Protein AF-A0A091W0W0-F1 (afdb_monomer_lite)

Foldseek 3Di:
DFDDVVVPDDDDDDDDDDDDDPPDDDDDPPCVVDVDDDDDDPVRDDDLVPDDRVVSVCVVLVDDSPDPDPVSCVPPDPDDPD

Radius of gyration: 14.77 Å; chains: 1; bounding box: 33×28×33 Å

Sequence (82 aa):
NAVCAAARYHYVTVLMKGEAEPGAEPRNREPEKNEGWEWVKWDEFPPADQLFWALRCLREQGYNPFTEELDHLKGYTGSHQL

pLDDT: mean 92.39, std 7.68, range [55.28, 98.19]

Structure (mmCIF, N/CA/C/O backbone):
data_AF-A0A091W0W0-F1
#
_entry.id   AF-A0A091W0W0-F1
#
loop_
_atom_site.group_PDB
_atom_site.id
_atom_site.type_symbol
_atom_site.label_atom_id
_atom_site.label_alt_id
_atom_site.label_comp_id
_atom_site.label_asym_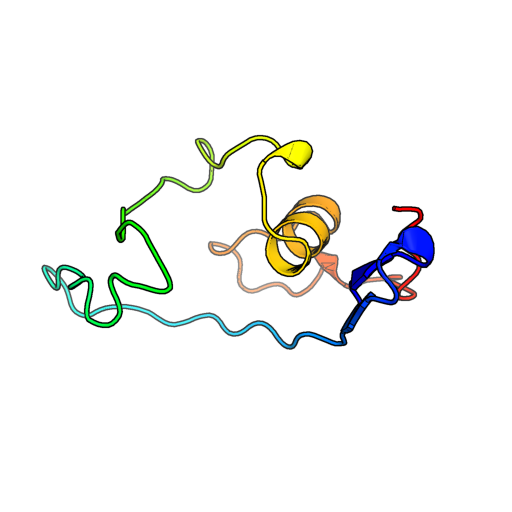id
_atom_site.label_entity_id
_atom_site.label_seq_id
_atom_site.pdbx_PDB_ins_code
_atom_site.Cartn_x
_atom_site.Cartn_y
_atom_site.Cartn_z
_atom_site.occupancy
_atom_site.B_iso_or_equiv
_atom_site.auth_seq_id
_atom_site.auth_comp_id
_atom_site.auth_asym_id
_atom_site.auth_atom_id
_atom_site.pdbx_PDB_model_num
ATOM 1 N N . ASN A 1 1 ? 10.727 -5.398 -6.984 1.00 78.31 1 ASN A N 1
ATOM 2 C CA . ASN A 1 1 ? 11.961 -4.649 -6.639 1.00 78.31 1 ASN A CA 1
ATOM 3 C C . ASN A 1 1 ? 11.770 -3.204 -7.065 1.00 78.31 1 ASN A C 1
ATOM 5 O O . ASN A 1 1 ? 11.051 -2.957 -8.019 1.00 78.31 1 ASN A O 1
ATOM 9 N N . ALA A 1 2 ? 12.393 -2.260 -6.370 1.00 85.00 2 ALA A N 1
ATOM 10 C CA . ALA A 1 2 ? 12.382 -0.852 -6.755 1.00 85.00 2 ALA A CA 1
ATOM 11 C C . ALA A 1 2 ? 13.810 -0.440 -7.130 1.00 85.00 2 ALA A C 1
ATOM 13 O O . ALA A 1 2 ? 14.730 -0.597 -6.320 1.00 85.00 2 ALA A O 1
ATOM 14 N N . VAL A 1 3 ? 13.998 0.034 -8.363 1.00 85.38 3 VAL A N 1
ATOM 15 C CA . VAL A 1 3 ? 15.309 0.369 -8.934 1.00 85.38 3 VAL A CA 1
ATOM 16 C C . VAL A 1 3 ? 15.250 1.761 -9.546 1.00 85.38 3 VAL A C 1
ATOM 18 O O . VAL A 1 3 ? 14.347 2.049 -10.317 1.00 85.38 3 VAL A O 1
ATOM 21 N N . CYS A 1 4 ? 16.242 2.595 -9.245 1.00 83.19 4 CYS A N 1
ATOM 22 C CA . CYS A 1 4 ? 16.534 3.810 -10.002 1.00 83.19 4 CYS A CA 1
ATOM 23 C C . CYS A 1 4 ? 18.043 4.013 -10.017 1.00 83.19 4 CYS A C 1
ATOM 25 O O . CYS A 1 4 ? 18.675 4.295 -8.990 1.00 83.19 4 CYS A O 1
ATOM 27 N N . ALA A 1 5 ? 18.627 3.875 -11.203 1.00 85.12 5 ALA A N 1
ATOM 28 C CA . ALA A 1 5 ? 20.067 3.981 -11.377 1.00 85.12 5 ALA A CA 1
ATOM 29 C C . ALA A 1 5 ? 20.582 5.397 -11.070 1.00 85.12 5 ALA A C 1
ATOM 31 O O . ALA A 1 5 ? 21.608 5.536 -10.406 1.00 85.12 5 ALA A O 1
ATOM 32 N N . ALA A 1 6 ? 19.848 6.438 -11.485 1.00 86.75 6 ALA A N 1
ATOM 33 C CA . ALA A 1 6 ? 20.239 7.835 -11.283 1.00 86.75 6 ALA A CA 1
ATOM 34 C C . ALA A 1 6 ? 20.390 8.192 -9.794 1.00 86.75 6 ALA A C 1
ATOM 36 O O . ALA A 1 6 ? 21.331 8.883 -9.412 1.00 86.75 6 ALA A O 1
ATOM 37 N N . ALA A 1 7 ? 19.509 7.657 -8.946 1.00 85.50 7 ALA A N 1
ATOM 38 C CA . ALA A 1 7 ? 19.559 7.842 -7.499 1.00 85.50 7 ALA A CA 1
ATOM 39 C C . ALA A 1 7 ? 20.430 6.800 -6.769 1.00 85.50 7 ALA A C 1
ATOM 41 O O . ALA A 1 7 ? 20.510 6.826 -5.543 1.00 85.50 7 ALA A O 1
ATOM 42 N N . ARG A 1 8 ? 21.059 5.858 -7.492 1.00 91.00 8 ARG A N 1
ATOM 43 C CA . ARG A 1 8 ? 21.789 4.704 -6.928 1.00 91.00 8 ARG A CA 1
ATOM 44 C C . ARG A 1 8 ? 20.964 3.915 -5.903 1.00 91.00 8 ARG A C 1
ATOM 46 O O . ARG A 1 8 ? 21.494 3.431 -4.904 1.00 91.00 8 ARG A O 1
ATOM 53 N N . TYR A 1 9 ? 19.669 3.778 -6.163 1.00 88.56 9 TYR A N 1
ATOM 54 C CA . TYR A 1 9 ? 18.726 3.113 -5.274 1.00 88.56 9 TYR A CA 1
ATOM 55 C C . TYR A 1 9 ? 18.340 1.753 -5.850 1.00 88.56 9 TYR A C 1
ATOM 57 O O . TYR A 1 9 ? 17.883 1.655 -6.991 1.00 88.56 9 TYR A O 1
ATOM 65 N N . HIS A 1 10 ? 18.499 0.706 -5.043 1.00 92.62 10 HIS A N 1
ATOM 66 C CA . HIS A 1 10 ? 18.007 -0.629 -5.356 1.00 92.62 10 HIS A CA 1
ATOM 67 C C . HIS A 1 10 ? 17.595 -1.333 -4.065 1.00 92.62 10 HIS A C 1
ATOM 69 O O . HIS A 1 10 ? 18.446 -1.684 -3.250 1.00 92.62 10 HIS A O 1
ATOM 75 N N . TYR A 1 11 ? 16.289 -1.540 -3.894 1.00 93.12 11 TYR A N 1
ATOM 76 C CA . TYR A 1 11 ? 15.734 -2.258 -2.749 1.00 93.12 11 TYR A CA 1
ATOM 77 C C . TYR A 1 11 ? 14.822 -3.405 -3.188 1.00 93.12 11 TYR A C 1
ATOM 79 O O . TYR A 1 11 ? 14.018 -3.297 -4.124 1.00 93.12 11 TYR A O 1
ATOM 87 N N . VAL A 1 12 ? 14.942 -4.513 -2.459 1.00 93.94 12 VAL A N 1
ATOM 88 C CA . VAL A 1 12 ? 13.960 -5.595 -2.436 1.00 93.94 12 VAL A CA 1
ATOM 89 C C . VAL A 1 12 ? 13.116 -5.390 -1.185 1.00 93.94 12 VAL A C 1
ATOM 91 O O . VAL A 1 12 ? 13.642 -5.392 -0.075 1.00 93.94 12 VAL A O 1
ATOM 94 N N . THR A 1 13 ? 11.817 -5.177 -1.370 1.00 95.38 13 THR A N 1
ATOM 95 C CA . THR A 1 13 ? 10.883 -4.876 -0.283 1.00 95.38 13 THR A CA 1
ATOM 96 C C . THR A 1 13 ? 9.867 -6.003 -0.174 1.00 95.38 13 THR A C 1
ATOM 98 O O . THR A 1 13 ? 9.194 -6.316 -1.154 1.00 95.38 13 THR A O 1
ATOM 101 N N . VAL A 1 14 ? 9.765 -6.607 1.009 1.00 96.25 14 VAL A N 1
ATOM 102 C CA . VAL A 1 14 ? 8.693 -7.550 1.351 1.00 96.25 14 VAL A CA 1
ATOM 103 C C . VAL A 1 14 ? 7.528 -6.745 1.914 1.00 96.25 14 VAL A C 1
ATOM 105 O O . VAL A 1 14 ? 7.741 -5.901 2.784 1.00 96.25 14 VAL A O 1
ATOM 108 N N . LEU A 1 15 ? 6.315 -6.992 1.421 1.00 96.69 15 LEU A N 1
ATOM 109 C CA . LEU A 1 15 ? 5.103 -6.353 1.924 1.00 96.69 15 LEU A CA 1
ATOM 110 C C . LEU A 1 15 ? 4.256 -7.348 2.704 1.00 96.69 15 LEU A C 1
ATOM 112 O O . LEU A 1 15 ? 4.100 -8.497 2.302 1.00 96.69 15 LEU A O 1
ATOM 116 N N . MET A 1 16 ? 3.715 -6.871 3.819 1.00 97.25 16 MET A N 1
ATOM 117 C CA . MET A 1 16 ? 2.893 -7.638 4.746 1.00 97.25 16 MET A CA 1
ATOM 118 C C . MET A 1 16 ? 1.560 -6.912 4.928 1.00 97.25 16 MET A C 1
ATOM 120 O O . MET A 1 16 ? 1.533 -5.681 4.967 1.00 97.25 16 MET A O 1
ATOM 124 N N . LYS A 1 17 ? 0.470 -7.670 5.067 1.00 97.50 17 LYS A N 1
ATOM 125 C CA . LYS A 1 17 ? -0.855 -7.154 5.432 1.00 97.50 17 LYS A CA 1
ATOM 126 C C . LYS A 1 17 ? -1.129 -7.478 6.900 1.00 97.50 17 LYS A C 1
ATOM 128 O O . LYS A 1 17 ? -0.797 -8.569 7.358 1.00 97.50 17 LYS A O 1
ATOM 133 N N . GLY A 1 18 ? -1.720 -6.533 7.620 1.00 96.38 18 GLY A N 1
ATOM 134 C CA . GLY A 1 18 ? -2.163 -6.694 9.001 1.00 96.38 18 GLY A CA 1
ATOM 135 C C . GLY A 1 18 ? -3.392 -5.831 9.263 1.00 96.38 18 GLY A C 1
ATOM 136 O O . GLY A 1 18 ? -3.700 -4.935 8.478 1.00 96.38 18 GLY A O 1
ATOM 137 N N . GLU A 1 19 ? -4.083 -6.111 10.361 1.00 97.25 19 GLU A N 1
ATOM 138 C CA . GLU A 1 19 ? -5.313 -5.425 10.756 1.00 97.25 19 GLU A CA 1
ATOM 139 C C . GLU A 1 19 ? -5.091 -4.661 12.063 1.00 97.25 19 GLU A C 1
ATOM 141 O O . GLU A 1 19 ? -4.323 -5.089 12.927 1.00 97.25 19 GLU A O 1
ATOM 146 N N . ALA A 1 20 ? -5.746 -3.509 12.189 1.00 96.25 20 ALA A N 1
ATOM 147 C CA . ALA A 1 20 ? -5.762 -2.736 13.421 1.00 96.25 20 ALA A CA 1
ATOM 148 C C . ALA A 1 20 ? -6.980 -3.117 14.269 1.00 96.25 20 ALA A C 1
ATOM 150 O O . ALA A 1 20 ? -8.033 -3.467 13.737 1.00 96.25 20 ALA A O 1
ATOM 151 N N . GLU A 1 21 ? -6.847 -2.992 15.589 1.00 97.06 21 GLU A N 1
ATOM 152 C CA . GLU A 1 21 ? -7.983 -3.134 16.500 1.00 97.06 21 GLU A CA 1
ATOM 153 C C . GLU A 1 21 ? -9.069 -2.086 16.185 1.00 97.06 21 GLU A C 1
ATOM 155 O O . GLU A 1 21 ? -8.740 -0.938 15.857 1.00 97.06 21 GLU A O 1
ATOM 160 N N . PRO A 1 22 ? -10.364 -2.426 16.315 1.00 95.62 22 PRO A N 1
ATOM 161 C CA . PRO A 1 22 ? -11.448 -1.485 16.054 1.00 95.62 22 PRO A CA 1
ATOM 162 C C . PRO A 1 22 ? -11.320 -0.187 16.867 1.00 95.62 22 PRO A C 1
ATOM 164 O O . PRO A 1 22 ? -11.222 -0.207 18.093 1.00 95.62 22 PRO A O 1
ATOM 167 N N . GLY A 1 23 ? -11.352 0.957 16.177 1.00 95.25 23 GLY A N 1
ATOM 168 C CA . GLY A 1 23 ? -11.253 2.289 16.790 1.00 95.25 23 GLY A CA 1
ATOM 169 C C . GLY A 1 23 ? -9.837 2.713 17.196 1.00 95.25 23 GLY A C 1
ATOM 170 O O . GLY A 1 23 ? -9.675 3.765 17.816 1.00 95.25 23 GLY A O 1
ATOM 171 N N . ALA A 1 24 ? -8.811 1.922 16.875 1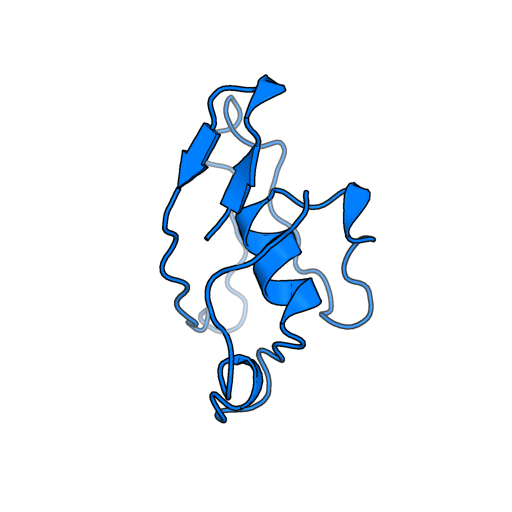.00 96.75 24 ALA A N 1
ATOM 172 C CA . ALA A 1 24 ? -7.430 2.344 17.053 1.00 96.75 24 ALA A CA 1
ATOM 173 C C . ALA A 1 24 ? -7.059 3.426 16.027 1.00 96.75 24 ALA A C 1
ATOM 175 O O . ALA A 1 24 ? -7.192 3.223 14.824 1.00 96.75 24 ALA A O 1
ATOM 176 N N . GLU A 1 25 ? -6.528 4.550 16.513 1.00 97.62 25 GLU A N 1
ATOM 177 C CA . GLU A 1 25 ? -6.031 5.642 15.671 1.00 97.62 25 GLU A CA 1
ATOM 178 C C . GLU A 1 25 ? -4.499 5.717 15.692 1.00 97.62 25 GLU A C 1
ATOM 180 O O . GLU A 1 25 ? -3.875 5.510 16.748 1.00 97.62 25 GLU A O 1
ATOM 185 N N . PRO A 1 26 ? -3.860 6.031 14.551 1.00 97.19 26 PRO A N 1
ATOM 186 C CA . PRO A 1 26 ? -2.416 6.118 14.477 1.00 97.19 26 PRO A CA 1
ATOM 187 C C . PRO A 1 26 ? -1.892 7.350 15.227 1.00 97.19 26 PRO A C 1
ATOM 189 O O . PRO A 1 26 ? -2.580 8.345 15.446 1.00 97.19 26 PRO A O 1
ATOM 192 N N . ARG A 1 27 ? -0.619 7.297 15.631 1.00 97.38 27 ARG A N 1
ATOM 193 C CA . ARG A 1 27 ? 0.090 8.434 16.236 1.00 97.38 27 ARG A CA 1
ATOM 194 C C . ARG A 1 27 ? 1.385 8.671 15.485 1.00 97.38 27 ARG A C 1
ATOM 196 O O . ARG A 1 27 ? 2.159 7.734 15.299 1.00 97.38 27 ARG A O 1
ATOM 203 N N . ASN A 1 28 ? 1.659 9.919 15.117 1.00 98.06 28 ASN A N 1
ATOM 204 C CA . ASN A 1 28 ? 2.931 10.268 14.497 1.00 98.06 28 ASN A CA 1
ATOM 205 C C . ASN A 1 28 ? 4.051 10.314 15.555 1.00 98.06 28 ASN A C 1
ATOM 207 O O . ASN A 1 28 ? 4.198 11.295 16.280 1.00 98.06 28 ASN A O 1
ATOM 211 N N . ARG A 1 29 ? 4.782 9.204 15.711 1.00 98.00 29 ARG A N 1
ATOM 212 C CA . ARG A 1 29 ? 5.836 9.047 16.731 1.00 98.00 29 ARG A CA 1
ATOM 213 C C . ARG A 1 29 ? 7.226 9.485 16.266 1.00 98.00 29 ARG A C 1
ATOM 215 O O . ARG A 1 29 ? 8.076 9.692 17.123 1.00 98.00 29 ARG A O 1
ATOM 222 N N . GLU A 1 30 ? 7.431 9.629 14.961 1.00 98.19 30 GLU A N 1
ATOM 223 C CA . GLU A 1 30 ? 8.701 10.032 14.340 1.00 98.19 30 GLU A CA 1
ATOM 224 C C . GLU A 1 30 ? 8.439 11.205 13.370 1.00 98.19 30 GLU A C 1
ATOM 226 O O . GLU A 1 30 ? 8.516 11.037 12.148 1.00 98.19 30 GLU A O 1
ATOM 231 N N . PRO A 1 31 ? 8.053 12.388 13.890 1.00 97.25 31 PRO A N 1
ATOM 232 C CA . PRO A 1 31 ? 7.631 13.532 13.074 1.00 97.25 31 PRO A CA 1
ATOM 233 C C . PRO A 1 31 ? 8.737 14.096 12.169 1.00 97.25 31 PRO A C 1
ATOM 235 O O . PRO A 1 31 ? 8.458 14.843 11.238 1.00 97.25 31 PRO A O 1
ATOM 238 N N . GLU A 1 32 ? 9.998 13.750 12.421 1.00 98.00 32 GLU A N 1
ATOM 239 C CA . GLU A 1 32 ? 11.142 14.094 11.578 1.00 98.00 32 GLU A CA 1
ATOM 240 C C . GLU A 1 32 ? 11.271 13.210 10.328 1.00 98.00 32 GLU A C 1
ATOM 242 O O . GLU A 1 32 ? 12.014 13.556 9.409 1.00 98.00 32 GLU A O 1
ATOM 247 N N . LYS A 1 33 ? 10.568 12.070 10.290 1.00 96.88 33 LYS A N 1
ATOM 248 C CA . LYS A 1 33 ? 10.578 11.122 9.165 1.00 96.88 33 LYS A CA 1
ATOM 249 C C . LYS A 1 33 ? 9.277 11.113 8.370 1.00 96.88 33 LYS A C 1
ATOM 251 O O . LYS A 1 33 ? 9.308 10.750 7.197 1.00 96.88 33 LYS A O 1
ATOM 256 N N . ASN A 1 34 ? 8.150 11.451 8.997 1.00 97.56 34 ASN A N 1
ATOM 257 C CA . ASN A 1 34 ? 6.837 11.435 8.360 1.00 97.56 34 ASN A CA 1
ATOM 258 C C . ASN A 1 34 ? 5.949 12.575 8.884 1.00 97.56 34 ASN A C 1
ATOM 260 O O . ASN A 1 34 ? 5.993 12.906 10.067 1.00 97.56 34 ASN A O 1
ATOM 264 N N . GLU A 1 35 ? 5.112 13.145 8.020 1.00 97.69 35 GLU A N 1
ATOM 265 C CA . GLU A 1 35 ? 4.210 14.256 8.363 1.00 97.69 35 GLU A CA 1
ATOM 266 C C . GLU A 1 35 ? 3.048 13.794 9.253 1.00 97.69 35 GLU A C 1
ATOM 268 O O . GLU A 1 35 ? 2.637 14.495 10.181 1.00 97.69 35 GLU A O 1
ATOM 273 N N . GLY A 1 36 ? 2.555 12.576 9.028 1.00 97.56 36 GLY A N 1
ATOM 274 C CA . GLY A 1 36 ? 1.422 12.026 9.760 1.00 97.56 36 GLY A CA 1
ATOM 275 C C . GLY A 1 36 ? 0.941 10.693 9.204 1.00 97.56 36 GLY A C 1
ATOM 276 O O . GLY A 1 36 ? 1.562 10.098 8.325 1.00 97.56 36 GLY A O 1
ATOM 277 N N . TRP A 1 37 ? -0.176 10.219 9.741 1.00 97.50 37 TRP A N 1
ATOM 278 C CA . TRP A 1 37 ? -0.826 8.989 9.307 1.00 97.50 37 TRP A CA 1
ATOM 279 C C . TRP A 1 37 ? -2.297 9.272 9.066 1.00 97.50 37 TRP A C 1
ATOM 281 O O . TRP A 1 37 ? -2.945 9.870 9.918 1.00 97.50 37 TRP A O 1
ATOM 291 N N . GLU A 1 38 ? -2.804 8.798 7.936 1.00 95.69 38 GLU A N 1
ATOM 292 C CA . GLU A 1 38 ? -4.193 8.965 7.528 1.00 95.69 38 GLU A CA 1
ATOM 293 C C . GLU A 1 38 ? -4.746 7.624 7.045 1.00 95.69 38 GLU A C 1
ATOM 295 O O . GLU A 1 38 ? -4.049 6.851 6.375 1.00 95.69 38 GLU A O 1
ATOM 300 N N . TRP A 1 39 ? -6.013 7.356 7.354 1.00 95.19 39 TRP A N 1
ATOM 301 C CA . TRP A 1 39 ? -6.742 6.227 6.784 1.00 95.19 39 TRP A CA 1
ATOM 302 C C . TRP A 1 39 ? -7.234 6.594 5.384 1.00 95.19 39 TRP A C 1
ATOM 304 O O . TRP A 1 39 ? -8.266 7.242 5.219 1.00 95.19 39 TRP A O 1
ATOM 314 N N . VAL A 1 40 ? -6.494 6.177 4.358 1.00 95.62 40 VAL A N 1
ATOM 315 C CA . VAL A 1 40 ? -6.842 6.437 2.953 1.00 95.62 40 VAL A CA 1
ATOM 316 C C . VAL A 1 40 ? -7.593 5.241 2.373 1.00 95.62 40 VAL A C 1
ATOM 318 O O . VAL A 1 40 ? -7.120 4.105 2.454 1.00 95.62 40 VAL A O 1
ATOM 321 N N . LYS A 1 41 ? -8.754 5.476 1.749 1.00 96.44 41 LYS A N 1
ATOM 322 C CA . LYS A 1 41 ? -9.456 4.415 1.011 1.00 96.44 41 LYS A CA 1
ATOM 323 C C . LYS A 1 41 ? -8.593 3.937 -0.154 1.00 96.44 41 LYS A C 1
ATOM 325 O O . LYS A 1 41 ? -8.043 4.743 -0.896 1.00 96.44 41 LYS A O 1
ATOM 330 N N . TRP A 1 42 ? -8.547 2.626 -0.375 1.00 94.19 42 TRP A N 1
ATOM 331 C CA . TRP A 1 42 ? -7.720 2.031 -1.433 1.00 94.19 42 TRP A CA 1
ATOM 332 C C . TRP A 1 42 ? -8.050 2.521 -2.856 1.00 94.19 42 TRP A C 1
ATOM 334 O O . TRP A 1 42 ? -7.168 2.596 -3.718 1.00 94.19 42 TRP A O 1
ATOM 344 N N . ASP A 1 43 ? -9.308 2.881 -3.106 1.00 92.88 43 ASP A N 1
ATOM 345 C CA . ASP A 1 43 ? -9.753 3.399 -4.405 1.00 92.88 43 ASP A CA 1
ATOM 346 C C . ASP A 1 43 ? -9.485 4.904 -4.572 1.00 92.88 43 ASP A C 1
ATOM 348 O O . ASP A 1 43 ? -9.462 5.406 -5.692 1.00 92.88 43 ASP A O 1
ATOM 352 N N . GLU A 1 44 ? -9.219 5.611 -3.471 1.00 94.62 44 GLU A N 1
ATOM 353 C CA . GLU A 1 44 ? -8.824 7.028 -3.432 1.00 94.62 44 GLU A CA 1
ATOM 354 C C . GLU A 1 44 ? -7.302 7.174 -3.224 1.00 94.62 44 GLU A C 1
ATOM 356 O O . GLU A 1 44 ? -6.804 8.239 -2.860 1.00 94.62 44 GLU A O 1
ATOM 361 N N . PHE A 1 45 ? -6.550 6.088 -3.430 1.00 91.00 45 PHE A N 1
ATOM 362 C CA . PHE A 1 45 ? -5.105 6.062 -3.237 1.00 91.00 45 PHE A CA 1
ATOM 363 C C . PHE A 1 45 ? -4.396 7.014 -4.219 1.00 91.00 45 PHE A C 1
ATOM 365 O O . PHE A 1 45 ? -4.813 7.091 -5.382 1.00 91.00 45 PHE A O 1
ATOM 372 N N . PRO A 1 46 ? -3.328 7.724 -3.800 1.00 94.12 46 PRO A N 1
ATOM 373 C CA . PRO A 1 46 ? -2.679 8.718 -4.648 1.00 94.12 46 PRO A CA 1
ATOM 374 C C . PRO A 1 46 ? -2.184 8.156 -5.992 1.00 94.12 46 PRO A C 1
ATOM 376 O O . PRO A 1 46 ? -1.859 6.965 -6.091 1.00 94.12 46 PRO A O 1
ATOM 379 N N . PRO A 1 47 ? -2.066 9.011 -7.027 1.00 92.38 47 PRO A N 1
ATOM 380 C CA . PRO A 1 47 ? -1.436 8.650 -8.292 1.00 92.38 47 PRO A CA 1
ATOM 381 C C . PRO A 1 47 ? -0.027 8.064 -8.107 1.00 92.38 47 PRO A C 1
ATOM 383 O O . PRO A 1 47 ? 0.709 8.438 -7.195 1.00 92.38 47 PRO A O 1
ATOM 386 N N . ALA A 1 48 ? 0.361 7.140 -8.992 1.00 89.62 48 ALA A N 1
ATOM 387 C CA . ALA A 1 48 ? 1.587 6.347 -8.860 1.00 89.62 48 ALA A CA 1
ATOM 388 C C . ALA A 1 48 ? 2.881 7.182 -8.777 1.00 89.62 48 ALA A C 1
ATOM 390 O O . ALA A 1 48 ? 3.843 6.762 -8.137 1.00 89.62 48 ALA A O 1
ATOM 391 N N . ASP A 1 49 ? 2.910 8.358 -9.399 1.00 90.81 49 ASP A N 1
ATOM 392 C CA . ASP A 1 49 ? 4.029 9.305 -9.389 1.00 90.81 49 ASP A CA 1
ATOM 393 C C . ASP A 1 49 ? 4.197 10.058 -8.058 1.00 90.81 49 ASP A C 1
ATOM 395 O O . ASP A 1 49 ? 5.275 10.591 -7.802 1.00 90.81 49 ASP A O 1
ATOM 399 N N . GLN A 1 50 ? 3.182 10.050 -7.190 1.00 94.69 50 GLN A N 1
ATOM 400 C CA . GLN A 1 50 ? 3.241 10.616 -5.835 1.00 94.69 50 GLN A CA 1
ATOM 401 C C . GLN A 1 50 ? 3.601 9.574 -4.767 1.00 94.69 50 GLN A C 1
ATOM 403 O O . GLN A 1 50 ? 3.867 9.921 -3.618 1.00 94.69 50 GLN A O 1
ATOM 408 N N . LEU A 1 51 ? 3.608 8.287 -5.121 1.00 93.81 51 LEU A N 1
ATOM 409 C CA . LEU A 1 51 ? 3.881 7.207 -4.181 1.00 93.81 51 LEU A CA 1
ATOM 410 C C . LEU A 1 51 ? 5.383 6.974 -4.000 1.00 93.81 51 LEU A C 1
ATOM 412 O O . LEU A 1 51 ? 6.168 6.972 -4.953 1.00 93.81 51 LEU A O 1
ATOM 416 N N . PHE A 1 52 ? 5.777 6.647 -2.767 1.00 93.19 52 PHE A N 1
ATOM 417 C CA . PHE A 1 52 ? 7.098 6.080 -2.516 1.00 93.19 52 PHE A CA 1
ATOM 418 C C . PHE A 1 52 ? 7.268 4.754 -3.270 1.00 93.19 52 PHE A C 1
ATOM 420 O O . PHE A 1 52 ? 6.312 4.004 -3.483 1.00 93.19 52 PHE A O 1
ATOM 427 N N . TRP A 1 53 ? 8.497 4.437 -3.672 1.00 91.62 53 TRP A N 1
ATOM 428 C CA . TRP A 1 53 ? 8.734 3.499 -4.771 1.00 91.62 53 TRP A CA 1
ATOM 429 C C . TRP A 1 53 ? 8.232 2.084 -4.507 1.00 91.62 53 TRP A C 1
ATOM 431 O O . TRP A 1 53 ? 7.741 1.433 -5.424 1.00 91.62 53 TRP A O 1
ATOM 441 N N . ALA A 1 54 ? 8.311 1.612 -3.262 1.00 93.50 54 ALA A N 1
ATOM 442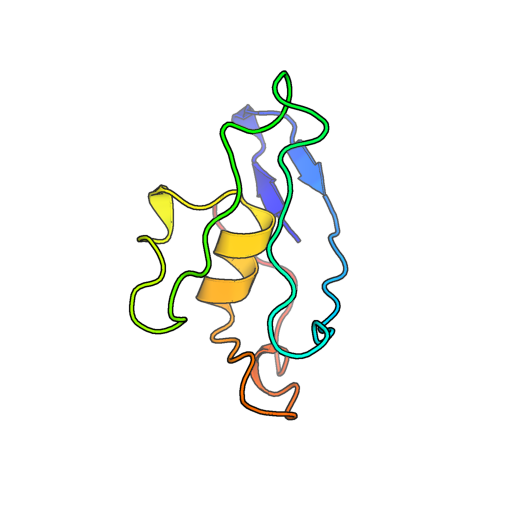 C CA . ALA A 1 54 ? 7.782 0.301 -2.900 1.00 93.50 54 ALA A CA 1
ATOM 443 C C . ALA A 1 54 ? 6.255 0.222 -3.091 1.00 93.50 54 ALA A C 1
ATOM 445 O O . ALA A 1 54 ? 5.760 -0.744 -3.669 1.00 93.50 54 ALA A O 1
ATOM 446 N N . LEU A 1 55 ? 5.517 1.256 -2.668 1.00 94.50 55 LEU A N 1
ATOM 447 C CA . LEU A 1 55 ? 4.062 1.331 -2.838 1.00 94.50 55 LEU A CA 1
ATOM 448 C C . LEU A 1 55 ? 3.675 1.559 -4.300 1.00 94.50 55 LEU A C 1
ATOM 450 O O . LEU A 1 55 ? 2.699 0.976 -4.768 1.00 94.50 55 LEU A O 1
ATOM 454 N N . ARG A 1 56 ? 4.472 2.335 -5.043 1.00 93.31 56 ARG A N 1
ATOM 455 C CA . ARG A 1 56 ? 4.316 2.474 -6.494 1.00 93.31 56 ARG A CA 1
ATOM 456 C C . ARG A 1 56 ? 4.412 1.120 -7.199 1.00 93.31 56 ARG A C 1
ATOM 458 O O . ARG A 1 56 ? 3.502 0.763 -7.939 1.00 93.31 56 ARG A O 1
ATOM 465 N N . CYS A 1 57 ? 5.466 0.346 -6.926 1.00 93.31 57 CYS A N 1
ATOM 466 C CA . CYS A 1 57 ? 5.645 -0.985 -7.516 1.00 93.31 57 CYS A CA 1
ATOM 467 C C . CYS A 1 57 ? 4.470 -1.914 -7.174 1.00 93.31 57 CYS A C 1
ATOM 469 O O . CYS A 1 57 ? 3.993 -2.638 -8.043 1.00 93.31 57 CYS A O 1
ATOM 471 N N . LEU A 1 58 ? 3.977 -1.873 -5.929 1.00 93.94 58 LEU A N 1
ATOM 472 C CA . LEU A 1 58 ? 2.814 -2.658 -5.506 1.00 93.94 58 LEU A CA 1
ATOM 473 C C . LEU A 1 58 ? 1.545 -2.280 -6.281 1.00 93.94 58 LEU A C 1
ATOM 475 O O . LEU A 1 58 ? 0.786 -3.153 -6.702 1.00 93.94 58 LEU A O 1
ATOM 479 N N . ARG A 1 59 ? 1.315 -0.978 -6.489 1.00 91.75 59 ARG A N 1
ATOM 480 C CA . ARG A 1 59 ? 0.166 -0.4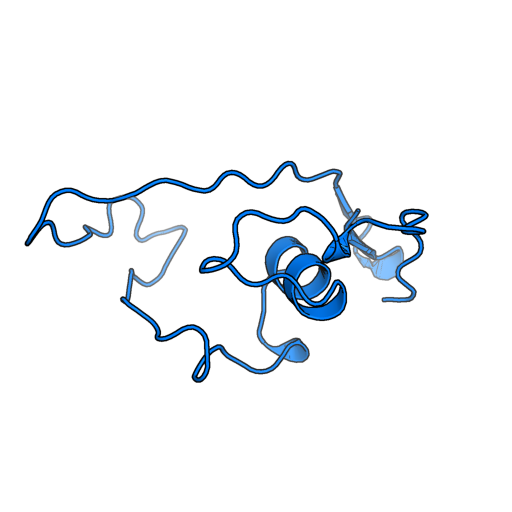84 -7.255 1.00 91.75 59 ARG A CA 1
ATOM 481 C C . ARG A 1 59 ? 0.246 -0.916 -8.720 1.00 91.75 59 ARG A C 1
ATOM 483 O O . ARG A 1 59 ? -0.759 -1.360 -9.264 1.00 91.75 59 ARG A O 1
ATOM 490 N N . GLU A 1 60 ? 1.427 -0.839 -9.333 1.00 91.19 60 GLU A N 1
ATOM 491 C CA . GLU A 1 60 ? 1.672 -1.273 -10.719 1.00 91.19 60 GLU A CA 1
ATOM 492 C C . GLU A 1 60 ? 1.483 -2.787 -10.916 1.00 91.19 60 GLU A C 1
ATOM 494 O O . GLU A 1 60 ? 1.086 -3.215 -11.996 1.00 91.19 60 GLU A O 1
ATOM 499 N N . GLN A 1 61 ? 1.712 -3.600 -9.878 1.00 92.75 61 GLN A N 1
ATOM 500 C CA . GLN A 1 61 ? 1.429 -5.042 -9.906 1.00 92.75 61 GLN A CA 1
ATOM 501 C C . GLN A 1 61 ? -0.075 -5.364 -9.921 1.00 92.75 61 GLN A C 1
ATOM 503 O O . GLN A 1 61 ? -0.453 -6.498 -10.200 1.00 92.75 61 GLN A O 1
ATOM 508 N N . GLY A 1 62 ? -0.948 -4.394 -9.625 1.00 93.31 62 GLY A N 1
ATOM 509 C CA . GLY A 1 62 ? -2.391 -4.626 -9.530 1.00 93.31 62 GLY A CA 1
ATOM 510 C C . GLY A 1 62 ? -2.813 -5.308 -8.226 1.00 93.31 62 GLY A C 1
ATOM 511 O O . GLY A 1 62 ? -3.825 -6.004 -8.193 1.00 93.31 62 GLY A O 1
ATOM 512 N N . TYR A 1 63 ? -2.041 -5.127 -7.151 1.00 95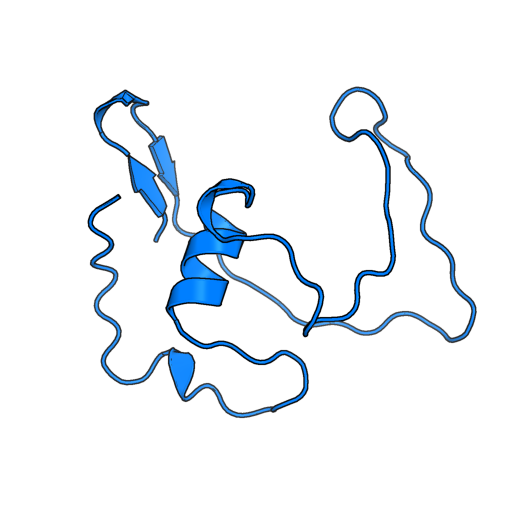.38 63 TYR A N 1
ATOM 513 C CA . TYR A 1 63 ? -2.407 -5.618 -5.824 1.00 95.38 63 TYR A CA 1
ATOM 514 C C . TYR A 1 63 ? -3.739 -5.033 -5.333 1.00 95.38 63 TYR A C 1
ATOM 516 O O . TYR A 1 63 ? -4.044 -3.861 -5.567 1.00 95.38 63 TYR A O 1
ATOM 524 N N . ASN A 1 64 ? -4.500 -5.836 -4.587 1.00 95.94 64 ASN A N 1
ATOM 525 C CA . ASN A 1 64 ? -5.686 -5.398 -3.862 1.00 95.94 64 ASN A CA 1
ATOM 526 C C . ASN A 1 64 ? -5.632 -5.929 -2.414 1.00 95.94 64 ASN A C 1
ATOM 528 O O . ASN A 1 64 ? -5.638 -7.148 -2.225 1.00 95.94 64 ASN A O 1
ATOM 532 N N . PRO A 1 65 ? -5.601 -5.056 -1.385 1.00 96.12 65 PRO A N 1
ATOM 533 C CA . PRO A 1 65 ? -5.506 -5.480 0.012 1.00 96.12 65 PRO A CA 1
ATOM 534 C C . PRO A 1 65 ? -6.748 -6.221 0.518 1.00 96.12 65 PRO A C 1
ATOM 536 O O . PRO A 1 65 ? -6.662 -6.915 1.531 1.00 96.12 65 PRO A O 1
ATOM 539 N N . PHE A 1 66 ? -7.877 -6.110 -0.185 1.00 96.38 66 PHE A N 1
ATOM 540 C CA . PHE A 1 66 ? -9.151 -6.739 0.175 1.00 96.38 66 PHE A CA 1
ATOM 541 C C . PHE A 1 66 ? -9.404 -8.067 -0.549 1.00 96.38 66 PHE A C 1
ATOM 543 O O . PHE A 1 66 ? -10.495 -8.626 -0.461 1.00 96.38 66 PHE A O 1
ATOM 550 N N . THR A 1 67 ? -8.403 -8.575 -1.268 1.00 95.88 67 THR A N 1
ATOM 551 C CA . THR A 1 67 ? -8.385 -9.941 -1.799 1.00 95.88 67 THR A CA 1
ATOM 552 C C . THR A 1 67 ? -7.255 -10.728 -1.147 1.00 95.88 67 THR A C 1
ATOM 554 O O . THR A 1 67 ? -6.200 -10.164 -0.859 1.00 95.88 67 THR A O 1
ATOM 557 N N . GLU A 1 68 ? -7.449 -12.031 -0.952 1.00 95.94 68 GLU A N 1
ATOM 558 C CA . GLU A 1 68 ? -6.420 -12.908 -0.366 1.00 95.94 68 GLU A CA 1
ATOM 559 C C . GLU A 1 68 ? -5.497 -13.550 -1.413 1.00 95.94 68 GLU A C 1
ATOM 561 O O . GLU A 1 68 ? -4.484 -14.156 -1.070 1.00 95.94 68 GLU A O 1
ATOM 566 N N . GLU A 1 69 ? -5.816 -13.398 -2.699 1.00 96.06 69 GLU A N 1
ATOM 567 C CA . GLU A 1 69 ? -5.044 -13.984 -3.791 1.00 96.06 69 GLU A CA 1
ATOM 568 C C . GLU A 1 69 ? -3.731 -13.228 -4.047 1.00 96.06 69 GLU A C 1
ATOM 570 O O . GLU A 1 69 ? -3.662 -11.996 -4.043 1.00 96.06 69 GLU A O 1
ATOM 575 N N . LEU A 1 70 ? -2.679 -13.975 -4.384 1.00 96.44 70 LEU A N 1
ATOM 576 C CA . LEU A 1 70 ? -1.368 -13.425 -4.758 1.00 96.44 70 LEU A CA 1
ATOM 577 C C . LEU A 1 70 ? -1.200 -13.291 -6.281 1.00 96.44 70 LEU A C 1
ATOM 579 O O . LEU A 1 70 ? -0.088 -13.298 -6.807 1.00 96.44 70 LEU A O 1
ATOM 583 N N . ASP A 1 71 ? -2.312 -13.158 -7.001 1.00 96.25 71 ASP A N 1
ATOM 584 C CA . ASP A 1 71 ? -2.359 -13.177 -8.466 1.00 96.25 71 ASP A CA 1
ATOM 585 C C . ASP A 1 71 ? -1.592 -12.030 -9.125 1.00 96.25 71 ASP A C 1
ATOM 587 O O . ASP A 1 71 ? -1.020 -12.212 -10.197 1.00 96.25 71 ASP A O 1
ATOM 591 N N . HIS A 1 72 ? -1.487 -10.895 -8.437 1.00 94.50 72 HIS A N 1
ATOM 592 C CA . HIS A 1 72 ? -0.657 -9.750 -8.818 1.00 94.50 72 HIS A CA 1
ATOM 593 C C . HIS A 1 72 ? 0.845 -10.092 -8.965 1.00 94.50 72 HIS A C 1
ATOM 595 O O . HIS A 1 72 ? 1.593 -9.337 -9.583 1.00 94.50 72 HIS A O 1
ATOM 601 N N . LEU A 1 73 ? 1.305 -11.237 -8.436 1.00 95.19 73 LEU A N 1
ATOM 602 C CA . LEU A 1 73 ? 2.680 -11.731 -8.593 1.00 95.19 73 LEU A CA 1
ATOM 603 C C . LEU A 1 73 ? 2.847 -12.747 -9.735 1.00 95.19 73 LEU A C 1
ATOM 605 O O . LEU A 1 73 ? 3.981 -13.101 -10.074 1.00 95.19 73 LEU A O 1
ATOM 609 N N . LYS A 1 74 ? 1.763 -13.252 -10.339 1.00 94.81 74 LYS A N 1
ATOM 610 C CA . LYS A 1 74 ? 1.855 -14.262 -11.406 1.00 94.81 74 LYS A CA 1
ATOM 611 C C . LYS A 1 74 ? 2.598 -13.684 -12.613 1.00 94.81 74 LYS A C 1
ATOM 613 O O . LYS A 1 74 ? 2.187 -12.692 -13.200 1.00 94.81 74 LYS A O 1
ATOM 618 N N . GLY A 1 75 ? 3.702 -14.329 -12.995 1.00 91.88 75 GLY A N 1
ATOM 619 C CA . GLY A 1 75 ? 4.536 -13.896 -14.123 1.00 91.88 75 GLY A CA 1
ATOM 620 C C . GLY A 1 75 ? 5.409 -12.667 -13.846 1.00 91.88 75 GLY A C 1
ATOM 621 O O . GLY A 1 75 ? 6.069 -12.180 -14.760 1.00 91.88 75 GLY A O 1
ATOM 622 N N . TYR A 1 76 ? 5.450 -12.174 -12.606 1.00 91.62 76 TYR A N 1
ATOM 623 C CA . TYR A 1 76 ? 6.271 -11.027 -12.242 1.00 91.62 76 TYR A CA 1
ATOM 624 C C . TYR A 1 76 ? 7.764 -11.391 -12.186 1.00 91.62 76 TYR A C 1
ATOM 626 O O . TYR A 1 76 ? 8.172 -12.319 -11.490 1.00 91.62 76 TYR A O 1
ATOM 634 N N . THR A 1 77 ? 8.598 -10.630 -12.899 1.00 91.31 77 THR A N 1
ATOM 635 C CA . THR A 1 77 ? 10.043 -10.894 -13.048 1.00 91.31 77 THR A CA 1
ATOM 636 C C . THR A 1 77 ? 10.937 -9.904 -12.303 1.00 91.31 77 THR A C 1
ATOM 638 O O . THR A 1 77 ? 12.158 -9.970 -12.426 1.00 91.31 77 THR A O 1
ATOM 641 N N . GLY A 1 78 ? 10.370 -8.950 -11.558 1.00 84.94 78 GLY A N 1
ATOM 642 C CA . GLY A 1 78 ? 11.171 -7.871 -10.966 1.00 84.94 78 GLY A CA 1
ATOM 643 C C . GLY A 1 78 ? 11.709 -6.882 -12.004 1.00 84.94 78 GLY A C 1
ATOM 644 O O . GLY A 1 78 ? 12.769 -6.283 -11.822 1.00 84.94 78 GLY A O 1
ATOM 645 N N . SER A 1 79 ? 11.025 -6.744 -13.136 1.00 80.19 79 SER A N 1
ATOM 646 C CA . SER A 1 79 ? 11.390 -5.790 -14.178 1.00 80.19 79 SER A CA 1
ATOM 647 C C . SER A 1 79 ? 10.472 -4.577 -14.083 1.00 80.19 79 SER A C 1
ATOM 649 O O . SER A 1 79 ? 9.368 -4.596 -14.612 1.00 80.19 79 SER A O 1
ATOM 651 N N . HIS A 1 80 ? 10.935 -3.527 -13.409 1.00 66.94 80 HIS A N 1
ATOM 652 C CA . HIS A 1 80 ? 10.321 -2.204 -13.488 1.00 66.94 80 HIS A CA 1
ATOM 653 C C . HIS A 1 80 ? 11.280 -1.283 -14.243 1.00 66.94 80 HIS A C 1
ATOM 655 O O . HIS A 1 80 ? 12.425 -1.109 -13.825 1.00 66.94 80 HIS A O 1
ATOM 661 N N . GLN A 1 81 ? 10.836 -0.740 -15.377 1.00 55.28 81 GLN A N 1
ATOM 662 C CA . GLN A 1 81 ? 11.503 0.395 -16.013 1.00 55.28 81 GLN A CA 1
ATOM 663 C C . GLN A 1 81 ? 10.966 1.657 -15.336 1.00 55.28 81 GLN A C 1
ATOM 665 O O . GLN A 1 81 ? 9.883 2.127 -15.678 1.00 55.28 81 GLN A O 1
ATOM 670 N N . LEU A 1 82 ? 11.690 2.136 -14.325 1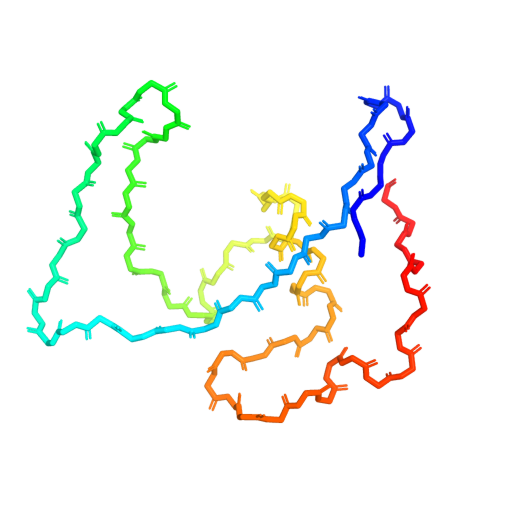.00 56.59 82 LEU A N 1
ATOM 671 C CA . LEU A 1 82 ? 11.414 3.377 -13.602 1.00 56.59 82 LEU A CA 1
ATOM 672 C C . LEU A 1 82 ? 12.594 4.336 -13.745 1.00 56.59 82 LEU A C 1
ATOM 674 O O . LEU A 1 82 ? 13.754 3.865 -13.656 1.00 56.59 82 LEU A O 1
#

Secondary structure (DSSP, 8-state):
-EEETTTTEEE--------PPTT-----S-TTT-S------GGGPPPGGGS-HHHHHHHHTT--TT----GGGTT--S----

Organism: Nipponia nippon (NCBI:txid128390)